Protein AF-A0A1H0CRS3-F1 (afdb_monomer)

Foldseek 3Di:
DCLCVDCPVVNVAALFRPDDPVVSVVRSVVVVVVVVVVVVVVVVVLVVVDDPVDPVLSVLLVQLVVLLVQLVCQQVCLCVCCPPVVRDFPCPPDPCRVVRSVVSNVSSVVSNVVSVVSVVVSD

Organism: NCBI:txid745820

Mean predicted aligned error: 4.54 Å

pLDDT: mean 92.57, std 5.33, range [58.81, 98.44]

Secondary structure (DSSP, 8-state):
-HIIIIIIIS-S--SS-SS-HHHHHHHHHHHHHHHHHHHHHHHHHHHHT---SSHHHHHHHHHHHHHHHHHHHHHHHIIIIIIIS----SSTTSS-HHHHHHHHHHHHHHHHHHHHHHHHTT-

Solvent-accessible surface area (backbone atoms only — not comparable to full-atom values): 6545 Å² total; per-residue (Å²): 106,62,68,52,51,38,36,64,74,65,53,78,51,43,69,45,62,97,58,54,74,69,53,18,53,51,42,40,50,53,52,50,49,55,51,49,53,50,51,52,51,52,50,50,53,54,62,74,64,55,80,68,90,37,70,70,56,40,53,46,49,53,50,13,51,51,28,30,50,51,7,52,47,38,32,52,48,36,49,45,33,44,65,70,66,55,62,43,66,81,40,72,88,47,98,58,34,64,59,46,40,52,51,43,31,50,47,8,54,50,32,25,50,52,10,50,52,51,48,61,68,71,111

Structure (mmCIF, N/CA/C/O backbone):
data_AF-A0A1H0CRS3-F1
#
_entry.id   AF-A0A1H0CRS3-F1
#
loop_
_atom_site.group_PDB
_atom_site.id
_atom_site.type_symbol
_atom_site.label_atom_id
_atom_site.label_alt_id
_atom_site.label_comp_id
_atom_site.label_asym_id
_atom_site.label_entity_id
_atom_site.label_seq_id
_atom_site.pdbx_PDB_ins_code
_atom_site.Cartn_x
_atom_site.Cartn_y
_atom_site.Cartn_z
_atom_site.occupancy
_atom_site.B_iso_or_equiv
_atom_site.auth_seq_id
_atom_site.auth_comp_id
_atom_site.auth_asym_id
_atom_site.auth_atom_id
_atom_site.pdbx_PDB_model_num
ATOM 1 N N . MET A 1 1 ? 3.178 -7.935 1.195 1.00 78.00 1 MET A N 1
ATOM 2 C CA . MET A 1 1 ? 3.104 -9.402 1.019 1.00 78.00 1 MET A CA 1
ATOM 3 C C . MET A 1 1 ? 3.647 -9.785 -0.337 1.00 78.00 1 MET A C 1
ATOM 5 O O . MET A 1 1 ? 4.553 -10.598 -0.371 1.00 78.00 1 MET A O 1
ATOM 9 N N . ASP A 1 2 ? 3.177 -9.134 -1.398 1.00 82.25 2 ASP A N 1
ATOM 10 C CA . ASP A 1 2 ? 3.712 -9.255 -2.756 1.00 82.25 2 ASP A CA 1
ATOM 11 C C . ASP A 1 2 ? 5.254 -9.188 -2.836 1.00 82.25 2 ASP A C 1
ATOM 13 O O . ASP A 1 2 ? 5.893 -10.206 -3.088 1.00 82.25 2 ASP A O 1
ATOM 17 N N . GLY A 1 3 ? 5.858 -8.068 -2.424 1.00 86.12 3 GLY A N 1
ATOM 18 C CA . GLY A 1 3 ? 7.322 -7.930 -2.398 1.00 86.12 3 GLY A CA 1
ATOM 19 C C . GLY A 1 3 ? 8.093 -8.999 -1.598 1.00 86.12 3 GLY A C 1
ATOM 20 O O . GLY A 1 3 ? 9.220 -9.330 -1.944 1.00 86.12 3 GLY A O 1
ATOM 21 N N . ILE A 1 4 ? 7.500 -9.605 -0.564 1.00 89.06 4 ILE A N 1
ATOM 22 C CA . ILE A 1 4 ? 8.172 -10.676 0.196 1.00 89.06 4 ILE A CA 1
ATOM 23 C C . ILE A 1 4 ? 8.016 -12.010 -0.537 1.00 89.06 4 ILE A C 1
ATOM 25 O O . ILE A 1 4 ? 8.990 -12.710 -0.800 1.00 89.06 4 ILE A O 1
ATOM 29 N N . VAL A 1 5 ? 6.781 -12.381 -0.870 1.00 88.38 5 VAL A N 1
ATOM 30 C CA . VAL A 1 5 ? 6.475 -13.698 -1.433 1.00 88.38 5 VAL A CA 1
ATOM 31 C C . VAL A 1 5 ? 6.972 -13.798 -2.870 1.00 88.38 5 VAL A C 1
ATOM 33 O O . VAL A 1 5 ? 7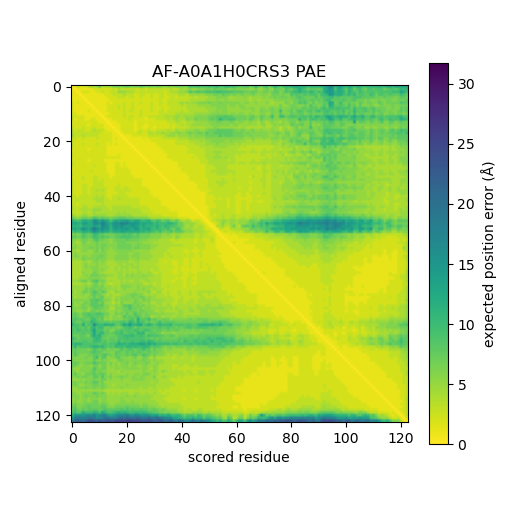.705 -14.728 -3.193 1.00 88.38 5 VAL A O 1
ATOM 36 N N . PHE A 1 6 ? 6.617 -12.844 -3.725 1.00 84.69 6 PHE A N 1
ATOM 37 C CA . PHE A 1 6 ? 6.891 -12.932 -5.153 1.00 84.69 6 PHE A CA 1
ATOM 38 C C . PHE A 1 6 ? 8.250 -12.355 -5.539 1.00 84.69 6 PHE A C 1
ATOM 40 O O . PHE A 1 6 ? 8.901 -12.958 -6.387 1.00 84.69 6 PHE A O 1
ATOM 47 N N . HIS A 1 7 ? 8.738 -11.285 -4.893 1.00 92.19 7 HIS A N 1
ATOM 48 C CA . HIS A 1 7 ? 10.050 -10.728 -5.260 1.00 92.19 7 HIS A CA 1
ATOM 49 C C . HIS A 1 7 ? 11.219 -11.420 -4.548 1.00 92.19 7 HIS A C 1
ATOM 51 O O . HIS A 1 7 ? 12.257 -11.665 -5.160 1.00 92.19 7 HIS A O 1
ATOM 57 N N . GLN A 1 8 ? 11.077 -11.758 -3.260 1.00 92.38 8 GLN A N 1
ATOM 58 C CA . GLN A 1 8 ? 12.202 -12.262 -2.457 1.00 92.38 8 GLN A CA 1
ATOM 59 C C . GLN A 1 8 ? 12.231 -13.788 -2.350 1.00 92.38 8 GLN A C 1
ATOM 61 O O . GLN A 1 8 ? 13.275 -14.389 -2.610 1.00 92.38 8 GLN A O 1
ATOM 66 N N . LEU A 1 9 ? 11.110 -14.414 -1.969 1.00 92.75 9 LEU A N 1
ATOM 67 C CA . LEU A 1 9 ? 11.047 -15.867 -1.776 1.00 92.75 9 LEU A CA 1
ATOM 68 C C . LEU A 1 9 ? 10.992 -16.614 -3.110 1.00 92.75 9 LEU A C 1
ATOM 70 O O . LEU A 1 9 ? 11.793 -17.515 -3.341 1.00 92.75 9 LEU A O 1
ATOM 74 N N . LEU A 1 10 ? 10.052 -16.244 -3.981 1.00 90.75 10 LEU A N 1
ATOM 75 C CA . LEU A 1 10 ? 9.833 -16.916 -5.264 1.00 90.75 10 LEU A CA 1
ATOM 76 C C . LEU A 1 10 ? 10.616 -16.286 -6.420 1.00 90.75 10 LEU A C 1
ATOM 78 O O . LEU A 1 10 ? 10.892 -16.968 -7.403 1.00 90.75 10 LEU A O 1
ATOM 82 N N . GLN A 1 11 ? 10.984 -15.009 -6.293 1.00 90.69 11 GLN A N 1
ATOM 83 C CA . GLN A 1 11 ? 11.741 -14.245 -7.293 1.00 90.69 11 GLN A CA 1
ATOM 84 C C . GLN A 1 11 ? 11.097 -14.235 -8.689 1.00 90.69 11 GLN A C 1
ATOM 86 O O . GLN A 1 11 ? 11.793 -14.226 -9.701 1.00 90.69 11 GLN A O 1
ATOM 91 N N . TRP A 1 12 ? 9.765 -14.253 -8.751 1.00 89.50 12 TRP A N 1
ATOM 92 C CA . TRP A 1 12 ? 9.006 -14.277 -10.003 1.00 89.50 12 TRP A CA 1
ATOM 93 C C . TRP A 1 12 ? 9.086 -12.957 -10.764 1.00 89.50 12 TRP A C 1
ATOM 95 O O . TRP A 1 12 ? 9.075 -12.957 -11.991 1.00 89.50 12 TRP A O 1
ATOM 105 N N . HIS A 1 13 ? 9.163 -11.843 -10.042 1.00 85.69 13 HIS A N 1
ATOM 106 C CA . HIS A 1 13 ? 9.355 -10.515 -10.608 1.00 85.69 13 HIS A CA 1
ATOM 107 C C . HIS A 1 13 ? 9.981 -9.577 -9.571 1.00 85.69 13 HIS A C 1
ATOM 109 O O . HIS A 1 13 ? 10.051 -9.903 -8.389 1.00 85.69 13 HIS A O 1
ATOM 115 N N . SER A 1 14 ? 10.441 -8.421 -10.035 1.00 90.56 14 SER A N 1
ATOM 116 C CA . SER A 1 14 ? 10.912 -7.297 -9.226 1.00 90.56 14 SER A CA 1
ATOM 117 C C . SER A 1 14 ? 10.180 -6.033 -9.668 1.00 90.56 14 SER A C 1
ATOM 119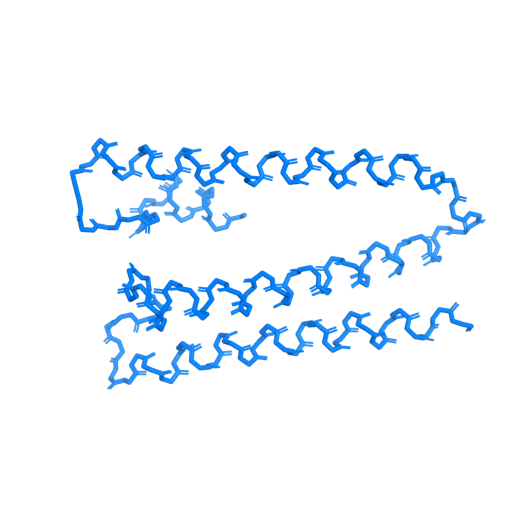 O O . SER A 1 14 ? 9.588 -6.007 -10.748 1.00 90.56 14 SER A O 1
ATOM 121 N N . VAL A 1 15 ? 10.256 -4.967 -8.869 1.00 88.75 15 VAL A N 1
ATOM 122 C CA . VAL A 1 15 ? 9.588 -3.684 -9.171 1.00 88.75 15 VAL A CA 1
ATOM 123 C C . VAL A 1 15 ? 9.962 -3.156 -10.558 1.00 88.75 15 VAL A C 1
ATOM 125 O O . VAL A 1 15 ? 9.107 -2.659 -11.284 1.00 88.75 15 VAL A O 1
ATOM 128 N N . VAL A 1 16 ? 11.239 -3.266 -10.934 1.00 89.94 16 VAL A N 1
ATOM 129 C CA . VAL A 1 16 ? 11.718 -2.936 -12.280 1.00 89.94 16 VAL A CA 1
ATOM 130 C C . VAL A 1 16 ? 12.357 -4.177 -12.880 1.00 89.94 16 VAL A C 1
ATOM 132 O O . VAL A 1 16 ? 13.453 -4.558 -12.481 1.00 89.94 16 VAL A O 1
ATOM 135 N N . MET A 1 17 ? 11.677 -4.811 -13.834 1.00 86.62 17 MET A N 1
ATOM 136 C CA . MET A 1 17 ? 12.147 -6.058 -14.449 1.00 86.62 17 MET A CA 1
ATOM 137 C C . MET A 1 17 ? 13.223 -5.846 -15.517 1.00 86.62 17 MET A C 1
ATOM 139 O O . MET A 1 17 ? 14.188 -6.610 -15.563 1.00 86.62 17 MET A O 1
ATOM 143 N N . ASP A 1 18 ? 13.088 -4.803 -16.339 1.00 90.19 18 ASP A N 1
ATOM 144 C CA . ASP A 1 18 ? 13.979 -4.518 -17.473 1.00 90.19 18 ASP A CA 1
ATOM 145 C C . ASP A 1 18 ? 15.273 -3.810 -17.031 1.00 90.19 18 ASP A C 1
ATOM 147 O O . ASP A 1 18 ? 15.543 -2.648 -17.334 1.00 90.19 18 ASP A O 1
ATOM 151 N N . THR A 1 19 ? 16.052 -4.484 -16.186 1.00 92.12 19 THR A N 1
ATOM 152 C CA . THR A 1 19 ? 17.326 -3.983 -15.665 1.00 92.12 19 THR A CA 1
ATOM 153 C C . THR A 1 19 ? 18.218 -5.130 -15.181 1.00 92.12 19 THR A C 1
ATOM 155 O O . THR A 1 19 ? 17.831 -6.299 -15.201 1.00 92.12 19 THR A O 1
ATOM 158 N N . SER A 1 20 ? 19.445 -4.823 -14.748 1.00 96.88 20 SER A N 1
ATOM 159 C CA . SER A 1 20 ? 20.368 -5.838 -14.227 1.00 96.88 20 SER A CA 1
ATOM 160 C C . SER A 1 20 ? 19.851 -6.459 -12.925 1.00 96.88 20 SER A C 1
ATOM 162 O O . SER A 1 20 ? 19.133 -5.817 -12.158 1.00 96.88 20 SER A O 1
ATOM 164 N N . ARG A 1 21 ? 20.279 -7.689 -12.605 1.00 94.44 21 ARG A N 1
ATOM 165 C CA . ARG A 1 21 ? 19.865 -8.362 -11.360 1.00 94.44 21 ARG A CA 1
ATOM 166 C C . ARG A 1 21 ? 20.178 -7.536 -10.108 1.00 94.44 21 ARG A C 1
ATOM 168 O O . ARG A 1 21 ? 19.378 -7.496 -9.181 1.00 94.44 21 ARG A O 1
ATOM 175 N N . THR A 1 22 ? 21.311 -6.836 -10.096 1.00 97.50 22 THR A N 1
ATOM 176 C CA . THR A 1 22 ? 21.667 -5.917 -9.008 1.00 97.50 22 THR A CA 1
ATOM 177 C C . THR A 1 22 ? 20.643 -4.792 -8.873 1.00 97.50 22 THR A C 1
ATOM 179 O O . THR A 1 22 ? 20.204 -4.491 -7.766 1.00 97.50 22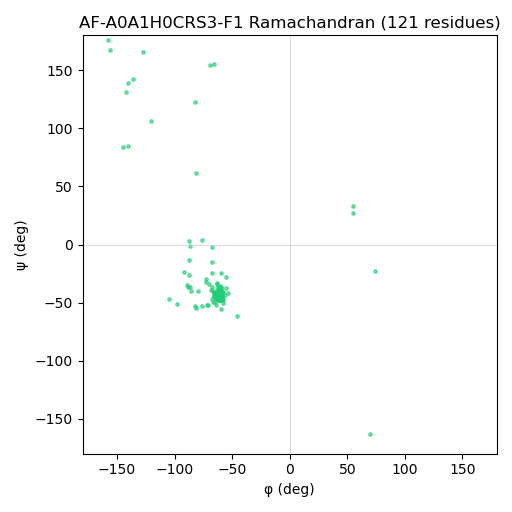 THR A O 1
ATOM 182 N N . MET A 1 23 ? 20.221 -4.194 -9.989 1.00 97.19 23 MET A N 1
ATOM 183 C CA . MET A 1 23 ? 19.252 -3.097 -9.979 1.00 97.19 23 MET A CA 1
ATOM 184 C C . MET A 1 23 ? 17.827 -3.558 -9.660 1.00 97.19 23 MET A C 1
ATOM 186 O O . MET A 1 23 ? 17.100 -2.816 -9.004 1.00 97.19 23 MET A O 1
ATOM 190 N N . GLN A 1 24 ? 17.454 -4.790 -10.014 1.00 94.50 24 GLN A N 1
ATOM 191 C CA . GLN A 1 24 ? 16.213 -5.421 -9.555 1.00 94.50 24 GLN A CA 1
ATOM 192 C C . GLN A 1 24 ? 16.169 -5.485 -8.020 1.00 94.50 24 GLN A C 1
ATOM 194 O O . GLN A 1 24 ? 15.236 -4.966 -7.409 1.00 94.50 24 GLN A O 1
ATOM 199 N N . ILE A 1 25 ? 17.234 -5.999 -7.390 1.00 96.00 25 ILE A N 1
ATOM 200 C CA . ILE A 1 25 ? 17.355 -6.074 -5.922 1.00 96.00 25 ILE A CA 1
ATOM 201 C C . ILE A 1 25 ? 17.290 -4.679 -5.287 1.00 96.00 25 ILE A C 1
ATOM 203 O O . ILE A 1 25 ? 16.615 -4.494 -4.274 1.00 96.00 25 ILE A O 1
ATOM 207 N N . VAL A 1 26 ? 17.966 -3.685 -5.876 1.00 96.94 26 VAL A N 1
ATOM 208 C CA . VAL A 1 26 ? 17.909 -2.293 -5.397 1.00 96.94 26 VAL A CA 1
ATOM 209 C C . VAL A 1 26 ? 16.485 -1.744 -5.485 1.00 96.94 26 VAL A C 1
ATOM 211 O O . VAL A 1 26 ? 16.006 -1.156 -4.516 1.00 96.94 26 VAL A O 1
ATOM 214 N N . SER A 1 27 ? 15.792 -1.959 -6.607 1.00 93.88 27 SER A N 1
ATOM 215 C CA . SER A 1 27 ? 14.415 -1.489 -6.798 1.00 93.88 27 SER A CA 1
ATOM 216 C C . SER A 1 27 ? 13.449 -2.114 -5.785 1.00 93.88 27 SER A C 1
ATOM 218 O O . SER A 1 27 ? 12.674 -1.396 -5.148 1.00 93.88 27 SER A O 1
ATOM 220 N N . ASP A 1 28 ? 13.582 -3.418 -5.530 1.00 94.44 28 ASP A N 1
ATOM 221 C CA . ASP A 1 28 ? 12.808 -4.123 -4.511 1.00 94.44 28 ASP A CA 1
ATOM 222 C C . ASP A 1 28 ? 13.134 -3.600 -3.111 1.00 94.44 28 ASP A C 1
ATOM 224 O O . ASP A 1 28 ? 12.229 -3.397 -2.303 1.00 94.44 28 ASP A O 1
ATOM 228 N N . GLY A 1 29 ? 14.409 -3.343 -2.816 1.00 95.56 29 GLY A N 1
ATOM 229 C CA . GLY A 1 29 ? 14.853 -2.791 -1.537 1.00 95.56 29 GLY A CA 1
ATOM 230 C C . GLY A 1 29 ? 14.273 -1.405 -1.256 1.00 95.56 29 GLY A C 1
ATOM 231 O O . GLY A 1 29 ? 13.766 -1.164 -0.160 1.00 95.56 29 GLY A O 1
ATOM 232 N N . ILE A 1 30 ? 14.277 -0.512 -2.249 1.00 95.62 30 ILE A N 1
ATOM 233 C CA . ILE A 1 30 ? 13.676 0.827 -2.139 1.00 95.62 30 ILE A CA 1
ATOM 234 C C . ILE A 1 30 ? 12.171 0.715 -1.879 1.00 95.62 30 ILE A C 1
ATOM 236 O O . ILE A 1 30 ? 11.648 1.382 -0.982 1.00 95.62 30 ILE A O 1
ATOM 240 N N . PHE A 1 31 ? 11.479 -0.159 -2.611 1.00 90.56 31 PHE A N 1
ATOM 241 C CA . PHE A 1 31 ? 10.054 -0.400 -2.402 1.00 90.56 31 PHE A CA 1
ATOM 242 C C . PHE A 1 31 ? 9.763 -0.931 -0.993 1.00 90.56 31 PHE A C 1
ATOM 244 O O . PHE A 1 31 ? 8.904 -0.393 -0.294 1.00 90.56 31 PHE A O 1
ATOM 251 N N . HIS A 1 32 ? 10.531 -1.913 -0.515 1.00 93.19 32 HIS A N 1
ATOM 252 C CA . HIS A 1 32 ? 10.389 -2.438 0.846 1.00 93.19 32 HIS A CA 1
ATOM 253 C C . HIS A 1 32 ? 10.668 -1.383 1.913 1.00 93.19 32 HIS A C 1
ATOM 255 O O . HIS A 1 32 ? 9.975 -1.342 2.933 1.00 93.19 32 HIS A O 1
ATOM 261 N N . PHE A 1 33 ? 11.652 -0.515 1.689 1.00 95.62 33 PHE A N 1
ATOM 262 C CA . PHE A 1 33 ? 11.954 0.578 2.600 1.00 95.62 33 PHE A CA 1
ATOM 263 C C . PHE A 1 33 ? 10.781 1.562 2.692 1.00 95.62 33 PHE A C 1
ATOM 265 O O . PHE A 1 33 ? 10.328 1.871 3.795 1.00 95.62 33 PHE A O 1
ATOM 272 N N . ALA A 1 34 ? 10.210 1.972 1.556 1.00 93.19 34 ALA A N 1
ATOM 273 C CA . ALA A 1 34 ? 9.031 2.838 1.519 1.00 93.19 34 ALA A CA 1
ATOM 274 C C . ALA A 1 34 ? 7.806 2.194 2.199 1.00 93.19 34 ALA A C 1
ATOM 276 O O . ALA A 1 34 ? 7.114 2.843 2.992 1.00 93.19 34 ALA A O 1
ATOM 277 N N . VAL A 1 35 ? 7.566 0.899 1.963 1.00 91.50 35 VAL A N 1
ATOM 278 C CA . VAL A 1 35 ? 6.500 0.140 2.639 1.00 91.50 35 VAL A CA 1
ATOM 279 C C . VAL A 1 35 ? 6.743 0.089 4.150 1.00 91.50 35 VAL A C 1
ATOM 281 O O . VAL A 1 35 ? 5.816 0.308 4.928 1.00 91.50 35 VAL A O 1
ATOM 284 N N . THR A 1 36 ? 7.983 -0.135 4.585 1.00 94.38 36 THR A N 1
ATOM 285 C CA . THR A 1 36 ? 8.347 -0.185 6.010 1.00 94.38 36 THR A CA 1
ATOM 286 C C . THR A 1 36 ? 8.117 1.158 6.697 1.00 94.38 36 THR A C 1
ATOM 288 O O . THR A 1 36 ? 7.502 1.197 7.763 1.00 94.38 36 THR A O 1
ATOM 291 N N . LEU A 1 37 ? 8.532 2.269 6.079 1.00 96.62 37 LEU A N 1
ATOM 292 C CA . LEU A 1 37 ? 8.249 3.612 6.598 1.00 96.62 37 LEU A CA 1
ATOM 293 C C . LEU A 1 37 ? 6.742 3.864 6.715 1.00 96.62 37 LEU A C 1
ATOM 295 O O . LEU A 1 37 ? 6.281 4.395 7.725 1.00 96.62 37 LEU A O 1
ATOM 299 N N . THR A 1 38 ? 5.969 3.425 5.720 1.00 91.81 38 THR A N 1
ATOM 300 C CA . THR A 1 38 ? 4.503 3.533 5.733 1.00 91.81 38 THR A CA 1
ATOM 301 C C . THR A 1 38 ? 3.888 2.733 6.886 1.00 91.81 38 THR A C 1
ATOM 303 O O . THR A 1 38 ? 3.001 3.235 7.577 1.00 91.81 38 THR A O 1
ATOM 306 N N . LEU A 1 39 ? 4.379 1.517 7.149 1.00 93.12 39 LEU A N 1
ATOM 307 C CA . LEU A 1 39 ? 3.931 0.695 8.279 1.00 93.12 39 LEU A CA 1
ATOM 308 C C . LEU A 1 39 ? 4.264 1.340 9.628 1.00 93.12 39 LEU A C 1
ATOM 310 O O . LEU A 1 39 ? 3.405 1.371 10.507 1.00 93.12 39 LEU A O 1
ATOM 314 N N . ILE A 1 40 ? 5.472 1.889 9.785 1.00 97.06 40 ILE A N 1
ATOM 315 C CA . ILE A 1 40 ? 5.877 2.605 11.003 1.00 97.06 40 ILE A CA 1
ATOM 316 C C . ILE A 1 40 ? 4.978 3.825 11.221 1.00 97.06 40 ILE A C 1
ATOM 318 O O . ILE A 1 40 ? 4.448 4.002 12.316 1.00 97.06 40 ILE A O 1
ATOM 322 N N . ALA A 1 41 ? 4.749 4.635 10.185 1.00 95.62 41 ALA A N 1
ATOM 323 C CA . ALA A 1 41 ? 3.861 5.792 10.269 1.00 95.62 41 ALA A CA 1
ATOM 324 C C . ALA A 1 41 ? 2.432 5.379 10.656 1.00 95.62 41 ALA A C 1
ATOM 326 O O . ALA A 1 41 ? 1.848 5.963 11.568 1.00 95.62 41 ALA A O 1
ATOM 327 N N . GLY A 1 42 ? 1.887 4.331 10.031 1.00 92.69 42 GLY A N 1
ATOM 328 C CA . GLY A 1 42 ? 0.579 3.779 10.383 1.00 92.69 42 GLY A CA 1
ATOM 329 C C . GLY A 1 42 ? 0.509 3.286 11.831 1.00 92.69 42 GLY A C 1
ATOM 330 O O . GLY A 1 42 ? -0.460 3.579 12.530 1.00 92.69 42 GLY A O 1
ATOM 331 N N . ALA A 1 43 ? 1.550 2.602 12.313 1.00 94.31 43 ALA A N 1
ATOM 332 C CA . ALA A 1 43 ? 1.639 2.142 13.697 1.00 94.31 43 ALA A CA 1
ATOM 333 C C . ALA A 1 43 ? 1.689 3.313 14.691 1.00 94.31 43 ALA A C 1
ATOM 335 O O . ALA A 1 43 ? 0.979 3.284 15.696 1.00 94.31 43 ALA A O 1
ATOM 336 N N . ILE A 1 44 ? 2.457 4.366 14.391 1.00 96.44 44 ILE A N 1
ATOM 337 C CA . ILE A 1 44 ? 2.497 5.597 15.195 1.00 96.44 44 ILE A CA 1
ATOM 338 C C . ILE A 1 44 ? 1.115 6.259 15.223 1.00 96.44 44 ILE A C 1
ATOM 340 O O . ILE A 1 44 ? 0.642 6.627 16.294 1.00 96.44 44 ILE A O 1
ATOM 344 N N . LEU A 1 45 ? 0.436 6.381 14.079 1.00 93.56 45 LEU A N 1
ATOM 345 C CA . LEU A 1 45 ? -0.906 6.971 14.013 1.00 93.56 45 LEU A CA 1
ATOM 346 C C . LEU A 1 45 ? -1.931 6.167 14.821 1.00 93.56 45 LEU A C 1
ATOM 348 O O . LEU A 1 45 ? -2.751 6.758 15.521 1.00 93.56 45 LEU A O 1
ATOM 352 N N . ILE A 1 46 ? -1.871 4.833 14.767 1.00 92.50 46 ILE A N 1
ATOM 353 C CA . ILE A 1 46 ? -2.725 3.964 15.588 1.00 92.50 46 ILE A CA 1
ATOM 354 C C . ILE A 1 46 ? -2.406 4.153 17.076 1.00 92.50 46 ILE A C 1
ATOM 356 O O . ILE A 1 46 ? -3.329 4.295 17.876 1.00 92.50 46 ILE A O 1
ATOM 360 N N . TRP A 1 47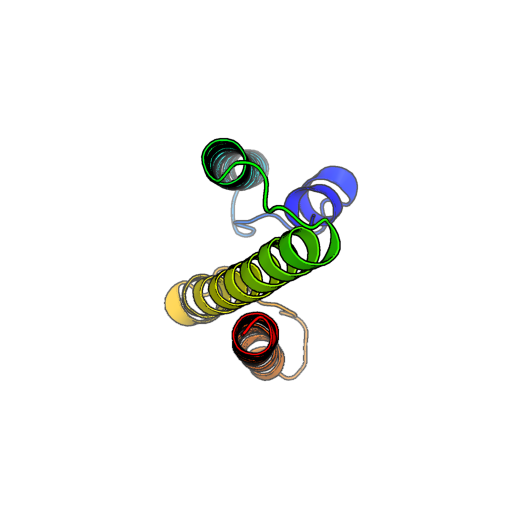 ? -1.123 4.202 17.446 1.00 92.88 47 TRP A N 1
ATOM 361 C CA . TRP A 1 47 ? -0.685 4.417 18.827 1.00 92.88 47 TRP A CA 1
ATOM 362 C C . TRP A 1 47 ? -1.182 5.755 19.388 1.00 92.88 47 TRP A C 1
ATOM 364 O O . TRP A 1 47 ? -1.761 5.802 20.473 1.00 92.88 47 TRP A O 1
ATOM 374 N N . LEU A 1 48 ? -1.016 6.837 18.624 1.00 94.38 48 LEU A N 1
ATOM 375 C CA . LEU A 1 48 ? -1.487 8.174 18.993 1.00 94.38 48 LEU A CA 1
ATOM 376 C C . LEU A 1 48 ? -3.020 8.280 19.012 1.00 94.38 48 LEU A C 1
ATOM 378 O O . LEU A 1 48 ? -3.562 9.123 19.723 1.00 94.38 48 LEU A O 1
ATOM 382 N N . GLY A 1 49 ? -3.721 7.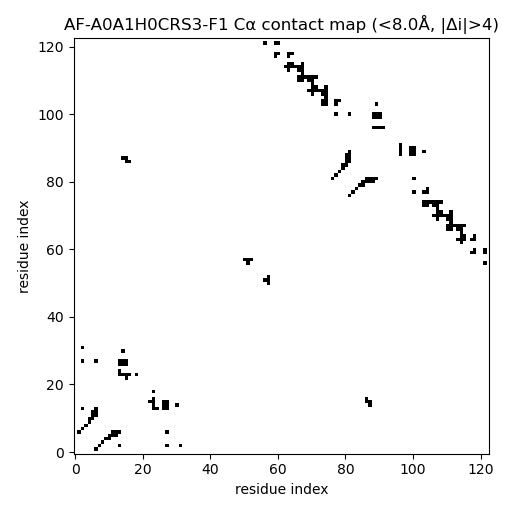420 18.267 1.00 89.19 49 GLY A N 1
ATOM 383 C CA . GLY A 1 49 ? -5.183 7.344 18.248 1.00 89.19 49 GLY A CA 1
ATOM 384 C C . GLY A 1 49 ? -5.814 6.855 19.559 1.00 89.19 49 GLY A C 1
ATOM 385 O O . GLY A 1 49 ? -7.012 7.051 19.761 1.00 89.19 49 GLY A O 1
ATOM 386 N N . GLY A 1 50 ? -5.027 6.264 20.465 1.00 89.25 50 GLY A N 1
ATOM 387 C CA . GLY A 1 50 ? -5.473 5.879 21.804 1.00 89.25 50 GLY A CA 1
ATOM 388 C C . GLY A 1 50 ? -6.469 4.712 21.836 1.00 89.25 50 GLY A C 1
ATOM 389 O O . GLY A 1 50 ? -6.592 3.926 20.896 1.00 89.25 50 GLY A O 1
ATOM 390 N N . ASN A 1 51 ? -7.169 4.557 22.966 1.00 88.44 51 ASN A N 1
ATOM 391 C CA . ASN A 1 51 ? -8.101 3.449 23.170 1.00 88.44 51 ASN A CA 1
ATOM 392 C C . ASN A 1 51 ? -9.473 3.756 22.531 1.00 88.44 51 ASN A C 1
ATOM 394 O O . ASN A 1 51 ? -10.125 4.717 22.943 1.00 88.44 51 ASN A O 1
ATOM 398 N N 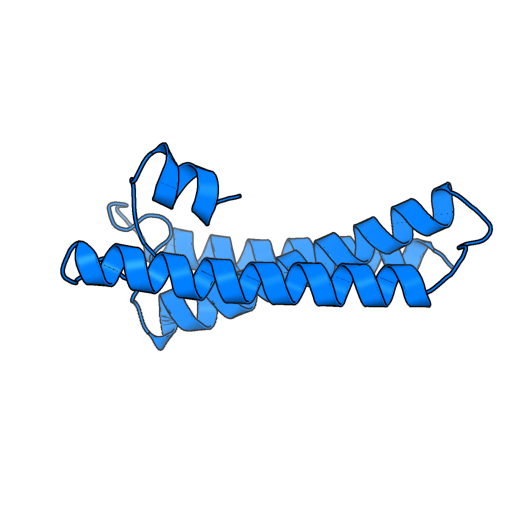. PRO A 1 52 ? -9.971 2.916 21.603 1.00 85.56 52 PRO A N 1
ATOM 399 C CA . PRO A 1 52 ? -11.271 3.101 20.956 1.00 85.56 52 PRO A CA 1
ATOM 400 C C . PRO A 1 52 ? -12.489 2.930 21.885 1.00 85.56 52 PRO A C 1
ATOM 402 O O . PRO A 1 52 ? -13.621 3.024 21.416 1.00 85.56 52 PRO A O 1
ATOM 405 N N . GLY A 1 53 ? -12.302 2.588 23.165 1.00 88.94 53 GLY A N 1
ATOM 406 C CA . GLY A 1 53 ? -13.372 2.346 24.146 1.00 88.94 53 GLY A CA 1
ATOM 407 C C . GLY A 1 53 ? -14.121 1.022 23.945 1.00 88.94 53 GLY A C 1
ATOM 408 O O . GLY A 1 53 ? -14.668 0.463 24.890 1.00 88.94 53 GLY A O 1
ATOM 409 N N . SER A 1 54 ? -14.101 0.472 22.729 1.00 92.88 54 SER A N 1
ATOM 410 C CA . SER A 1 54 ? -14.638 -0.842 22.383 1.00 92.88 54 SER A CA 1
ATOM 411 C C . SER A 1 54 ? -13.749 -1.533 21.356 1.00 92.88 54 SER A C 1
ATOM 413 O O . SER A 1 54 ? -13.441 -0.969 20.303 1.00 92.88 54 SER A O 1
ATOM 415 N N . PHE A 1 55 ? -13.406 -2.797 21.619 1.00 90.69 55 PHE A N 1
ATOM 416 C CA . PHE A 1 55 ? -12.655 -3.628 20.676 1.00 90.69 55 PHE A CA 1
ATOM 417 C C . PHE A 1 55 ? -13.355 -3.719 19.314 1.00 90.69 55 PHE A C 1
ATOM 419 O O . PHE A 1 55 ? -12.714 -3.570 18.278 1.00 90.69 55 PHE A O 1
ATOM 426 N N . ARG A 1 56 ? -14.685 -3.902 19.299 1.00 92.44 56 ARG A N 1
ATOM 427 C CA . ARG A 1 56 ? -15.460 -4.013 18.050 1.00 92.44 56 ARG A CA 1
ATOM 428 C C . ARG A 1 56 ? -15.391 -2.733 17.221 1.00 92.44 56 ARG A C 1
ATOM 430 O O . ARG A 1 56 ? -15.285 -2.813 16.000 1.00 92.44 56 ARG A O 1
ATOM 437 N N . TYR A 1 57 ? -15.448 -1.574 17.875 1.00 93.00 57 TYR A N 1
ATOM 438 C CA . TYR A 1 57 ? -15.323 -0.282 17.203 1.00 93.00 57 TYR A CA 1
ATOM 439 C C . TYR A 1 57 ? -13.911 -0.102 16.635 1.00 93.00 57 TYR A C 1
ATOM 441 O O . TYR A 1 57 ? -13.763 0.153 15.442 1.00 93.00 57 TYR A O 1
ATOM 449 N N . GLY A 1 58 ? -12.878 -0.344 17.451 1.00 93.25 58 GLY A N 1
ATOM 450 C CA . GLY A 1 58 ? -11.478 -0.263 17.028 1.00 93.25 58 GLY A CA 1
ATOM 451 C C . GLY A 1 58 ? -11.144 -1.183 15.854 1.00 93.25 58 GLY A C 1
ATOM 452 O O . GLY A 1 58 ? -10.584 -0.733 14.858 1.00 93.25 58 GLY A O 1
ATOM 453 N N . ALA A 1 59 ? -11.553 -2.452 15.926 1.00 92.69 59 ALA A N 1
ATOM 454 C CA . ALA A 1 59 ? -11.320 -3.432 14.867 1.00 92.69 59 ALA A CA 1
ATOM 455 C C . ALA A 1 59 ? -11.992 -3.028 13.546 1.00 92.69 59 ALA A C 1
ATOM 457 O O . ALA A 1 59 ? -11.374 -3.107 12.485 1.00 92.69 59 ALA A O 1
ATOM 458 N N . ARG A 1 60 ? -13.240 -2.542 13.596 1.00 93.75 60 ARG A N 1
ATOM 459 C CA . ARG A 1 60 ? -13.941 -2.045 12.400 1.00 93.75 60 ARG A CA 1
ATOM 460 C C . ARG A 1 60 ? -13.309 -0.766 11.856 1.00 93.75 60 ARG A C 1
ATOM 462 O O . ARG A 1 60 ? -13.236 -0.617 10.640 1.00 93.75 60 ARG A O 1
ATOM 469 N N . LEU A 1 61 ? -12.828 0.129 12.720 1.00 93.56 61 LEU A N 1
ATOM 470 C CA . LEU A 1 61 ? -12.145 1.353 12.306 1.00 93.56 61 LEU A CA 1
ATOM 471 C C . LEU A 1 61 ? -10.830 1.033 11.583 1.00 93.56 61 LEU A C 1
ATOM 473 O O . LEU A 1 61 ? -10.631 1.495 10.460 1.00 93.56 61 LEU A O 1
ATOM 477 N N . ILE A 1 62 ? -9.986 0.179 12.168 1.00 93.81 62 ILE A N 1
ATOM 478 C CA . ILE A 1 62 ? -8.743 -0.292 11.538 1.00 93.81 62 ILE A CA 1
ATOM 479 C C . ILE A 1 62 ? -9.055 -1.004 10.219 1.00 93.81 62 ILE A C 1
ATOM 481 O O . ILE A 1 62 ? -8.468 -0.664 9.196 1.00 93.81 62 ILE A O 1
ATOM 485 N N . GLY A 1 63 ? -10.023 -1.926 10.211 1.00 95.25 63 GLY A N 1
ATOM 486 C CA . GLY A 1 63 ? -10.439 -2.628 8.996 1.00 95.25 63 GLY A CA 1
ATOM 487 C C . GLY A 1 63 ? -10.925 -1.679 7.897 1.00 95.25 63 GLY A C 1
ATOM 488 O O . GLY A 1 63 ? -10.575 -1.854 6.732 1.00 95.25 63 GLY A O 1
ATOM 489 N N . SER A 1 64 ? -11.671 -0.631 8.256 1.00 96.44 64 SER A N 1
ATOM 490 C CA . SER A 1 64 ? -12.155 0.362 7.293 1.00 96.44 64 SER A CA 1
ATOM 491 C C . SER A 1 64 ? -11.015 1.140 6.633 1.00 96.44 64 SER A C 1
ATOM 493 O O . SER A 1 64 ? -10.983 1.249 5.408 1.00 96.44 64 SER A O 1
ATOM 495 N N . TYR A 1 65 ? -10.039 1.608 7.417 1.00 95.25 65 TYR A N 1
ATOM 496 C CA . TYR A 1 65 ? -8.881 2.331 6.892 1.00 95.25 65 TYR A CA 1
ATOM 497 C C . TYR A 1 65 ? -7.907 1.421 6.152 1.00 95.25 65 TYR A C 1
ATOM 499 O O . TYR A 1 65 ? -7.316 1.859 5.171 1.00 95.25 65 TYR A O 1
ATOM 507 N N . PHE A 1 66 ? -7.777 0.160 6.563 1.00 95.12 66 PHE A N 1
ATOM 508 C CA . PHE A 1 66 ? -6.997 -0.835 5.833 1.00 95.12 66 PHE A CA 1
ATOM 509 C C . PHE A 1 66 ? -7.556 -1.050 4.420 1.00 95.12 66 PHE A C 1
ATOM 511 O O . PHE A 1 66 ? -6.810 -0.971 3.448 1.00 95.12 66 PHE A O 1
ATOM 518 N N . LEU A 1 67 ? -8.875 -1.237 4.290 1.00 97.69 67 LEU A N 1
ATOM 519 C CA . LEU A 1 67 ? -9.540 -1.383 2.990 1.00 97.69 67 LEU A CA 1
ATOM 520 C C . LEU A 1 67 ? -9.448 -0.108 2.144 1.00 97.69 67 LEU A C 1
ATOM 522 O O . LEU A 1 67 ? -9.125 -0.178 0.961 1.00 97.69 67 LEU A O 1
ATOM 526 N N . MET A 1 68 ? -9.678 1.063 2.749 1.00 97.69 68 MET A N 1
ATOM 527 C CA . MET A 1 68 ? -9.535 2.345 2.051 1.00 97.69 68 MET A CA 1
ATOM 528 C C . MET A 1 68 ? -8.101 2.575 1.566 1.00 97.69 68 MET A C 1
ATOM 530 O O . MET A 1 68 ? -7.906 2.949 0.413 1.00 97.69 68 MET A O 1
ATOM 534 N N . GLY A 1 69 ? -7.106 2.323 2.417 1.00 95.19 69 GLY A N 1
ATOM 535 C CA . GLY A 1 69 ? -5.692 2.457 2.079 1.00 95.19 69 GLY A CA 1
ATOM 536 C C . GLY A 1 69 ? -5.260 1.487 0.984 1.00 95.19 69 GLY A C 1
ATOM 537 O O . GLY A 1 69 ? -4.631 1.912 0.021 1.00 95.19 69 GLY A O 1
ATOM 538 N N . GLY A 1 70 ? -5.660 0.214 1.076 1.00 95.38 70 GLY A N 1
ATOM 539 C CA . GLY A 1 70 ? -5.411 -0.779 0.028 1.00 95.38 70 GLY A CA 1
ATOM 540 C C . GLY A 1 70 ? -6.072 -0.408 -1.302 1.00 95.38 70 GLY A C 1
ATOM 541 O O . GLY A 1 70 ? -5.456 -0.539 -2.355 1.00 95.38 70 GLY A O 1
ATOM 542 N N . GLY A 1 71 ? -7.292 0.135 -1.259 1.00 97.56 71 GLY A N 1
ATOM 543 C CA . GLY A 1 71 ? -7.982 0.630 -2.447 1.00 97.56 71 GLY A CA 1
ATOM 544 C C . GLY A 1 71 ? -7.271 1.803 -3.121 1.00 97.56 71 GLY A C 1
ATOM 545 O O . GLY A 1 71 ? -7.071 1.786 -4.335 1.00 97.56 71 GLY A O 1
ATOM 546 N N . ILE A 1 72 ? -6.832 2.790 -2.330 1.00 97.12 72 ILE A N 1
ATOM 547 C CA . ILE A 1 72 ? -6.024 3.920 -2.817 1.00 97.12 72 ILE A CA 1
ATOM 548 C C . ILE A 1 72 ? -4.707 3.420 -3.407 1.00 97.12 72 ILE A C 1
ATOM 550 O O . ILE A 1 72 ? -4.329 3.868 -4.485 1.00 97.12 72 ILE A O 1
ATOM 554 N N . PHE A 1 73 ? -4.027 2.495 -2.724 1.00 93.31 73 PHE A N 1
ATOM 555 C CA . PHE A 1 73 ? -2.763 1.932 -3.186 1.00 93.31 73 PHE A CA 1
ATOM 556 C C . PHE A 1 73 ? -2.924 1.240 -4.541 1.00 93.31 73 PHE A C 1
ATOM 558 O O . PHE A 1 73 ? -2.259 1.650 -5.483 1.00 93.31 73 PHE A O 1
ATOM 565 N N . ASN A 1 74 ? -3.847 0.278 -4.676 1.00 94.56 74 ASN A N 1
ATOM 566 C CA . ASN A 1 74 ? -4.070 -0.426 -5.946 1.00 94.56 74 ASN A CA 1
ATOM 567 C C . ASN A 1 74 ? -4.437 0.541 -7.077 1.00 94.56 74 ASN A C 1
ATOM 569 O O . ASN A 1 74 ? -3.967 0.398 -8.201 1.00 94.56 74 ASN A O 1
ATOM 573 N N . PHE A 1 75 ? -5.274 1.540 -6.792 1.00 96.88 75 PHE A N 1
ATOM 574 C CA . PHE A 1 75 ? -5.666 2.504 -7.812 1.00 96.88 75 PHE A CA 1
ATOM 575 C C . PHE A 1 75 ? -4.485 3.383 -8.246 1.00 96.88 75 PHE A C 1
ATOM 577 O O . PHE A 1 75 ? -4.245 3.548 -9.439 1.00 96.88 75 PHE A O 1
ATOM 584 N N . ALA A 1 76 ? -3.723 3.929 -7.296 1.00 95.94 76 ALA A N 1
ATOM 585 C CA . ALA A 1 76 ? -2.567 4.771 -7.592 1.00 95.94 76 ALA A CA 1
ATOM 586 C C . ALA A 1 76 ? -1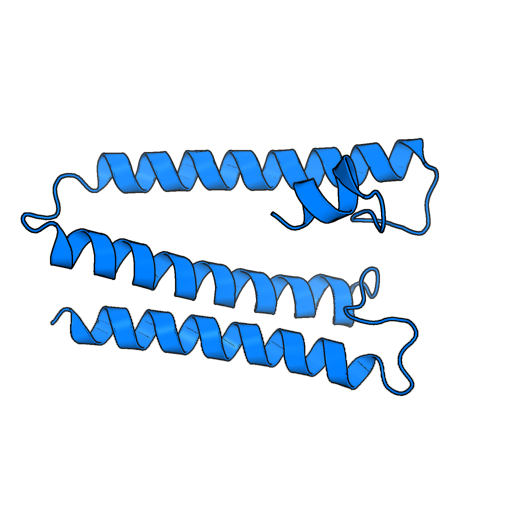.449 3.987 -8.294 1.00 95.94 76 ALA A C 1
ATOM 588 O O . ALA A 1 76 ? -0.899 4.468 -9.282 1.00 95.94 76 ALA A O 1
ATOM 589 N N . GLU A 1 77 ? -1.148 2.780 -7.816 1.00 92.00 77 GLU A N 1
ATOM 590 C CA . GLU A 1 77 ? -0.154 1.876 -8.397 1.00 92.00 77 GLU A CA 1
ATOM 591 C C . GLU A 1 77 ? -0.548 1.487 -9.824 1.00 92.00 77 GLU A C 1
ATOM 593 O O . GLU A 1 77 ? 0.246 1.695 -10.737 1.00 92.00 77 GLU A O 1
ATOM 598 N N . GLY A 1 78 ? -1.801 1.083 -10.057 1.00 94.06 78 GLY A N 1
ATOM 599 C CA . GLY A 1 78 ? -2.265 0.736 -11.398 1.00 94.06 78 GLY A CA 1
ATOM 600 C C . GLY A 1 78 ? -2.206 1.919 -12.369 1.00 94.06 78 GLY A C 1
ATOM 601 O O . GLY A 1 78 ? -1.760 1.772 -13.506 1.00 94.06 78 GLY A O 1
ATOM 602 N N . ILE A 1 79 ? -2.591 3.127 -11.935 1.00 97.38 79 ILE A N 1
ATOM 603 C CA . ILE A 1 79 ? -2.484 4.326 -12.781 1.00 97.38 79 ILE A CA 1
ATOM 604 C C . ILE A 1 79 ? -1.019 4.621 -13.103 1.00 97.38 79 ILE A C 1
ATOM 606 O O . ILE A 1 79 ? -0.668 4.785 -14.272 1.00 97.38 79 ILE A O 1
ATOM 610 N N . ILE A 1 80 ? -0.160 4.688 -12.088 1.00 95.06 80 ILE A N 1
ATOM 611 C CA . ILE A 1 80 ? 1.229 5.113 -12.264 1.00 95.06 80 ILE A CA 1
ATOM 612 C C . ILE A 1 80 ? 2.028 4.041 -13.005 1.00 95.06 80 ILE A C 1
ATOM 614 O O . ILE A 1 80 ? 2.642 4.344 -14.022 1.00 95.06 80 ILE A O 1
ATOM 618 N N . ASN A 1 81 ? 2.006 2.792 -12.555 1.00 89.62 81 ASN A N 1
ATOM 619 C CA . ASN A 1 81 ? 2.908 1.761 -13.056 1.00 89.62 81 ASN A CA 1
ATOM 620 C C . ASN A 1 81 ? 2.368 1.026 -14.282 1.00 89.62 81 ASN A C 1
ATOM 622 O O . ASN A 1 81 ? 3.159 0.715 -15.172 1.00 89.62 81 ASN A O 1
ATOM 626 N N . HIS A 1 82 ? 1.055 0.776 -14.373 1.00 92.81 82 HIS A N 1
ATOM 627 C CA . HIS A 1 82 ? 0.491 0.024 -15.505 1.00 92.81 82 HIS A CA 1
ATOM 628 C C . HIS A 1 82 ? 0.168 0.922 -16.699 1.00 92.81 82 HIS A C 1
ATOM 630 O O . HIS A 1 82 ? 0.363 0.521 -17.850 1.00 92.81 82 HIS A O 1
ATOM 636 N N . HIS A 1 83 ? -0.301 2.148 -16.441 1.00 93.38 83 HIS A N 1
ATOM 637 C CA . HIS A 1 83 ? -0.785 3.041 -17.495 1.00 93.38 83 HIS A CA 1
ATOM 638 C C . HIS A 1 83 ? 0.176 4.180 -17.845 1.00 93.38 83 HIS A C 1
ATOM 640 O O . HIS A 1 83 ? 0.401 4.403 -19.033 1.00 93.38 83 HIS A O 1
ATOM 646 N N . LEU A 1 84 ? 0.737 4.892 -16.859 1.00 95.06 84 LEU A N 1
ATOM 647 C CA . LEU A 1 84 ? 1.618 6.040 -17.123 1.00 95.06 84 LEU A CA 1
ATOM 648 C C . LEU A 1 84 ? 3.053 5.614 -17.447 1.00 95.06 84 LEU A C 1
ATOM 650 O O . LEU A 1 84 ? 3.589 6.002 -18.480 1.00 95.06 84 LEU A O 1
ATOM 654 N N . LEU A 1 85 ? 3.671 4.832 -16.564 1.00 91.50 85 LEU A N 1
ATOM 655 C CA . LEU A 1 85 ? 5.055 4.377 -16.702 1.00 91.50 85 LEU A CA 1
ATOM 656 C C . LEU A 1 85 ? 5.163 3.081 -17.511 1.00 91.50 85 LEU A C 1
ATOM 658 O O . LEU A 1 85 ? 6.200 2.833 -18.112 1.00 91.50 85 LEU A O 1
ATOM 662 N N . GLN A 1 86 ? 4.103 2.267 -17.530 1.00 89.31 86 GLN A N 1
ATOM 663 C CA . GLN A 1 86 ? 4.037 0.971 -18.222 1.00 89.31 86 GLN A CA 1
ATOM 664 C C . GLN A 1 86 ? 5.156 -0.015 -17.839 1.00 89.31 86 GLN A C 1
ATOM 666 O O . GLN A 1 86 ? 5.511 -0.893 -18.621 1.00 89.31 86 GLN A O 1
ATOM 671 N N . ILE A 1 87 ? 5.698 0.115 -16.628 1.00 82.75 87 ILE A N 1
ATOM 672 C CA . ILE A 1 87 ? 6.804 -0.709 -16.114 1.00 82.75 87 ILE A CA 1
ATOM 673 C C . ILE A 1 87 ? 6.331 -2.001 -15.443 1.00 82.75 87 ILE A C 1
ATOM 675 O O . ILE A 1 87 ? 7.139 -2.887 -15.180 1.00 82.75 87 ILE A O 1
ATOM 679 N N . HIS A 1 88 ? 5.033 -2.107 -15.158 1.00 78.50 88 H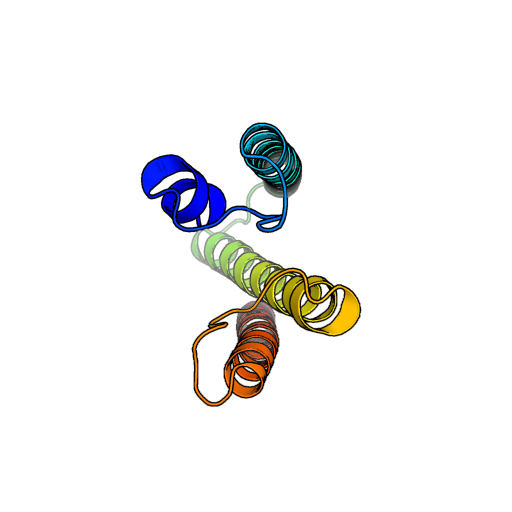IS A N 1
ATOM 680 C CA . HIS A 1 88 ? 4.436 -3.237 -14.461 1.00 78.50 88 HIS A CA 1
ATOM 681 C C . HIS A 1 88 ? 3.086 -3.556 -15.107 1.00 78.50 88 HIS A C 1
ATOM 683 O O . HIS A 1 88 ? 2.359 -2.652 -15.510 1.00 78.50 88 HIS A O 1
ATOM 689 N N . ARG A 1 89 ? 2.767 -4.835 -15.281 1.00 84.56 89 ARG A N 1
ATOM 690 C CA . ARG A 1 89 ? 1.478 -5.297 -15.807 1.00 84.56 89 ARG A CA 1
ATOM 691 C C . ARG A 1 89 ? 1.025 -6.457 -14.951 1.00 84.56 89 ARG A C 1
ATOM 693 O O . ARG A 1 89 ? 1.843 -7.300 -14.590 1.00 84.56 89 ARG A O 1
ATOM 700 N N . VAL A 1 90 ? -0.275 -6.537 -14.695 1.00 86.44 90 VAL A N 1
ATOM 701 C CA . VAL A 1 90 ? -0.833 -7.580 -13.821 1.00 86.44 90 VAL A CA 1
ATOM 702 C C . VAL A 1 90 ? -0.666 -8.972 -14.432 1.00 86.44 90 VAL A C 1
ATOM 704 O O . VAL A 1 90 ? -0.348 -9.928 -13.732 1.00 86.44 90 VAL A O 1
ATOM 707 N N . HIS A 1 91 ? -0.894 -9.094 -15.743 1.00 87.81 91 HIS A N 1
ATOM 708 C CA . HIS A 1 91 ? -0.688 -10.335 -16.489 1.00 87.81 91 HIS A CA 1
ATOM 709 C C . HIS A 1 91 ? -0.177 -10.005 -17.904 1.00 87.81 91 HIS A C 1
ATOM 711 O O . HIS A 1 91 ? -0.980 -9.881 -18.834 1.00 87.81 91 HIS A O 1
ATOM 717 N N . PRO A 1 92 ? 1.146 -9.804 -18.066 1.00 84.06 92 PRO A N 1
ATOM 718 C CA . PRO A 1 92 ? 1.739 -9.350 -19.325 1.00 84.06 92 PRO A CA 1
ATOM 719 C C . PRO A 1 92 ? 1.486 -10.307 -20.499 1.00 84.06 92 PRO A C 1
ATOM 721 O O . PRO A 1 92 ? 1.260 -9.852 -21.616 1.00 84.06 92 PRO A O 1
ATOM 724 N N . ASP A 1 93 ? 1.468 -11.617 -20.233 1.00 87.44 93 ASP A N 1
ATOM 725 C CA . ASP A 1 93 ? 1.379 -12.671 -21.255 1.00 87.44 93 ASP A CA 1
ATOM 726 C C . ASP A 1 93 ? -0.066 -13.036 -21.653 1.00 87.44 93 ASP A C 1
ATOM 728 O O . ASP A 1 93 ? -0.300 -13.948 -22.450 1.00 87.44 93 ASP A O 1
ATOM 732 N N . ALA A 1 94 ? -1.069 -12.348 -21.099 1.00 90.88 94 ALA A N 1
ATOM 733 C CA . ALA A 1 94 ? -2.467 -12.587 -21.435 1.00 90.88 94 ALA A CA 1
ATOM 734 C C . ALA A 1 94 ? -2.798 -12.149 -22.870 1.00 90.88 94 ALA A C 1
ATOM 736 O O . ALA A 1 94 ? -2.252 -11.180 -23.385 1.00 90.88 94 ALA A O 1
ATOM 737 N N . ALA A 1 95 ? -3.822 -12.762 -23.474 1.00 95.00 95 ALA A N 1
ATOM 738 C CA . ALA A 1 95 ? -4.355 -12.308 -24.765 1.00 95.00 95 ALA A CA 1
ATOM 739 C C . ALA A 1 95 ? -4.878 -10.854 -24.732 1.00 95.00 95 ALA A C 1
ATOM 741 O O . ALA A 1 95 ? -4.939 -10.189 -25.763 1.00 95.00 95 ALA A O 1
ATOM 742 N N . ASN A 1 96 ? -5.266 -10.358 -23.552 1.00 93.81 96 ASN A N 1
ATOM 743 C CA . ASN A 1 96 ? -5.659 -8.967 -23.341 1.00 93.81 96 ASN A CA 1
ATOM 744 C C . ASN A 1 96 ? -5.117 -8.446 -21.994 1.00 93.81 96 ASN A C 1
ATOM 746 O O . ASN A 1 96 ? -5.845 -8.465 -20.999 1.00 93.81 96 ASN A O 1
ATOM 750 N N . PRO A 1 97 ? -3.862 -7.968 -21.938 1.00 91.69 97 PRO A N 1
ATOM 751 C CA . PRO A 1 97 ? -3.255 -7.473 -20.699 1.00 91.69 97 PRO A CA 1
ATOM 752 C C . PRO A 1 97 ? -3.978 -6.244 -20.131 1.00 91.69 97 PRO A C 1
ATOM 754 O O . PRO A 1 97 ? -4.138 -6.119 -18.920 1.00 91.69 97 PRO A O 1
ATOM 757 N N . LEU A 1 98 ? -4.510 -5.377 -21.005 1.00 94.75 98 LEU A N 1
ATOM 758 C CA . LEU A 1 98 ? -5.244 -4.173 -20.603 1.00 94.75 98 LEU A CA 1
ATOM 759 C C . LEU A 1 98 ? -6.475 -4.503 -19.749 1.00 94.75 98 LEU A C 1
ATOM 761 O O . LEU A 1 98 ? -6.786 -3.770 -18.814 1.00 94.75 98 LEU A O 1
ATOM 765 N N . PHE A 1 99 ? -7.168 -5.607 -20.041 1.00 96.56 99 PHE A N 1
ATOM 766 C CA . PHE A 1 99 ? -8.296 -6.052 -19.223 1.00 96.56 99 PHE A CA 1
ATOM 767 C C . PHE A 1 99 ? -7.883 -6.297 -17.765 1.00 96.56 99 PHE A C 1
ATOM 769 O O . PHE A 1 99 ? -8.594 -5.872 -16.856 1.00 96.56 99 PHE A O 1
ATOM 776 N N . TYR A 1 100 ? -6.734 -6.938 -17.538 1.00 94.31 100 TYR A N 1
ATOM 777 C CA . TYR A 1 100 ? -6.242 -7.225 -16.190 1.00 94.31 100 TYR A CA 1
ATOM 778 C C . TYR A 1 100 ? -5.825 -5.949 -15.452 1.00 94.31 100 TYR A C 1
ATOM 780 O O . TYR A 1 100 ? -6.152 -5.804 -14.275 1.00 94.31 100 TYR A O 1
ATOM 788 N N . ASP A 1 101 ? -5.202 -4.990 -16.141 1.00 95.12 101 ASP A N 1
ATOM 789 C CA . ASP A 1 101 ? -4.840 -3.702 -15.535 1.00 95.12 101 ASP A CA 1
ATOM 790 C C . ASP A 1 101 ? -6.087 -2.891 -15.141 1.00 95.12 101 ASP A C 1
ATOM 792 O O . ASP A 1 101 ? -6.165 -2.344 -14.038 1.00 95.12 101 ASP A O 1
ATOM 796 N N . LEU A 1 102 ? -7.115 -2.872 -15.998 1.00 97.38 102 LEU A N 1
ATOM 797 C CA . LEU A 1 102 ? -8.390 -2.214 -15.697 1.00 97.38 102 LEU A CA 1
ATOM 798 C C . LEU A 1 102 ? -9.147 -2.919 -14.564 1.00 97.38 102 LEU A C 1
ATOM 800 O O . LEU A 1 102 ? -9.720 -2.254 -13.699 1.00 97.38 102 LEU A O 1
ATOM 804 N N . ALA A 1 103 ? -9.140 -4.255 -14.535 1.00 96.69 103 ALA A N 1
ATOM 805 C CA . ALA A 1 103 ? -9.723 -5.026 -13.440 1.00 96.69 103 ALA A CA 1
ATOM 806 C C . ALA A 1 103 ? -9.011 -4.737 -12.109 1.00 96.69 103 ALA A C 1
ATOM 808 O O . ALA A 1 103 ? -9.660 -4.624 -11.067 1.00 96.69 103 ALA A O 1
ATOM 809 N N . PHE A 1 104 ? -7.693 -4.541 -12.140 1.00 95.62 104 PHE A N 1
ATOM 810 C CA . PHE A 1 104 ? -6.914 -4.150 -10.972 1.00 95.62 104 PHE A CA 1
ATOM 811 C C . PHE A 1 104 ? -7.276 -2.744 -10.474 1.00 95.62 104 PHE A C 1
ATOM 813 O O . PHE A 1 104 ? -7.554 -2.586 -9.282 1.00 95.62 104 PHE A O 1
ATOM 820 N N . LEU A 1 105 ? -7.415 -1.753 -11.364 1.00 97.75 105 LEU A N 1
ATOM 821 C CA . LEU A 1 105 ? -7.934 -0.428 -10.993 1.00 97.75 105 LEU A CA 1
ATOM 822 C C . LEU A 1 105 ? -9.335 -0.511 -10.377 1.00 97.75 105 LEU A C 1
ATOM 824 O O . LEU A 1 105 ? -9.598 0.084 -9.328 1.00 97.75 105 LEU A O 1
ATOM 828 N N . ALA A 1 106 ? -10.231 -1.279 -11.001 1.00 97.94 106 ALA A N 1
ATOM 829 C CA . ALA A 1 106 ? -11.584 -1.485 -10.497 1.00 97.94 106 ALA A CA 1
ATOM 830 C C . ALA A 1 106 ? -11.575 -2.129 -9.102 1.00 97.94 106 ALA A C 1
ATOM 832 O O . ALA A 1 106 ? -12.342 -1.715 -8.230 1.00 97.94 106 ALA A O 1
ATOM 833 N N . SER A 1 107 ? -10.669 -3.079 -8.852 1.00 97.69 107 SER A N 1
ATOM 834 C CA . SER A 1 107 ? -10.492 -3.679 -7.526 1.00 97.69 107 SER A CA 1
ATOM 835 C C . SER A 1 107 ? -10.112 -2.634 -6.471 1.00 97.69 107 SER A C 1
ATOM 837 O O . SER A 1 107 ? -10.642 -2.670 -5.360 1.00 97.69 107 SER A O 1
ATOM 839 N N . GLY A 1 108 ? -9.283 -1.648 -6.834 1.00 97.75 108 GLY A N 1
ATOM 840 C CA . GLY A 1 108 ? -8.927 -0.532 -5.960 1.00 97.75 108 GLY A CA 1
ATOM 841 C C . GLY A 1 108 ? -10.148 0.296 -5.553 1.00 97.75 108 GLY A C 1
ATOM 842 O O . GLY A 1 108 ? -10.365 0.559 -4.367 1.00 97.75 108 GLY A O 1
ATOM 843 N N . LEU A 1 109 ? -11.013 0.627 -6.517 1.00 98.31 109 LEU A N 1
ATOM 844 C CA . LEU A 1 109 ? -12.263 1.347 -6.249 1.00 98.31 109 LEU A CA 1
ATOM 845 C C . LEU A 1 109 ? -13.217 0.541 -5.357 1.00 98.31 109 LEU A C 1
ATOM 847 O O . LEU A 1 109 ? -13.817 1.099 -4.435 1.00 98.31 109 LEU A O 1
ATOM 851 N N . VAL A 1 110 ? -13.334 -0.768 -5.593 1.00 98.44 110 VAL A N 1
ATOM 852 C CA . VAL A 1 110 ? -14.165 -1.670 -4.780 1.00 98.44 110 VAL A CA 1
ATOM 853 C C . VAL A 1 110 ? -13.658 -1.737 -3.340 1.00 98.44 110 VAL A C 1
ATOM 855 O O . VAL A 1 110 ? -14.453 -1.590 -2.411 1.00 98.44 110 VAL A O 1
ATOM 858 N N . LEU A 1 111 ? -12.348 -1.904 -3.137 1.00 98.31 111 LEU A N 1
ATOM 859 C CA . LEU A 1 111 ? -11.735 -1.916 -1.805 1.00 98.31 111 LEU A CA 1
ATOM 860 C C . LEU A 1 111 ? -11.978 -0.597 -1.068 1.00 98.31 111 LEU A C 1
ATOM 862 O O . LEU A 1 111 ? -12.402 -0.603 0.093 1.00 98.31 111 LEU A O 1
ATOM 866 N N . PHE A 1 112 ? -11.792 0.534 -1.754 1.00 98.38 112 PHE A N 1
ATOM 867 C CA . PHE A 1 112 ? -12.045 1.844 -1.168 1.00 98.38 112 PHE A CA 1
ATOM 868 C C . PHE A 1 112 ? -13.510 2.016 -0.759 1.00 98.38 112 PHE A C 1
ATOM 870 O O . PHE A 1 112 ? -13.795 2.411 0.375 1.00 98.38 112 PHE A O 1
ATOM 877 N N . ALA A 1 113 ? -14.444 1.676 -1.649 1.00 98.31 113 ALA A N 1
ATOM 878 C CA . ALA A 1 113 ? -15.874 1.759 -1.378 1.00 98.31 113 ALA A CA 1
ATOM 879 C C . ALA A 1 113 ? -16.286 0.854 -0.205 1.00 98.31 113 ALA A C 1
ATOM 881 O O . ALA A 1 113 ? -17.017 1.299 0.682 1.00 98.31 113 ALA A O 1
ATOM 882 N N . ALA A 1 114 ? -15.782 -0.381 -0.150 1.00 98.19 114 ALA A N 1
ATOM 883 C CA . ALA A 1 114 ? -16.046 -1.308 0.948 1.00 98.19 114 ALA A CA 1
ATOM 884 C C . ALA A 1 114 ? -15.566 -0.744 2.296 1.00 98.19 114 ALA A C 1
ATOM 886 O O . ALA A 1 114 ? -16.322 -0.737 3.272 1.00 98.19 114 ALA A O 1
ATOM 887 N N . GLY A 1 115 ? -14.345 -0.203 2.343 1.00 97.62 115 GLY A N 1
ATOM 888 C CA . GLY A 1 115 ? -13.814 0.448 3.539 1.00 97.62 115 GLY A CA 1
ATOM 889 C C . GLY A 1 115 ? -14.622 1.682 3.949 1.00 97.62 115 GLY A C 1
ATOM 890 O O . GLY A 1 115 ? -14.980 1.834 5.119 1.00 97.62 115 GLY A O 1
ATOM 891 N N . PHE A 1 116 ? -15.002 2.524 2.987 1.00 97.44 116 PHE A N 1
ATOM 892 C CA . PHE A 1 116 ? -15.825 3.707 3.235 1.00 97.44 116 PHE A CA 1
ATOM 893 C C . PHE A 1 116 ? -17.209 3.354 3.801 1.00 97.44 116 PHE A C 1
ATOM 895 O O . PHE A 1 116 ? -17.661 3.969 4.772 1.00 97.44 116 PHE A O 1
ATOM 902 N N . LEU A 1 117 ? -17.878 2.344 3.240 1.00 97.06 117 LEU A N 1
ATOM 903 C CA . LEU A 1 117 ? -19.174 1.866 3.729 1.00 97.06 117 LEU A CA 1
ATOM 904 C C . LEU A 1 117 ? -19.060 1.263 5.132 1.00 97.06 117 LEU A C 1
ATOM 906 O O . LEU A 1 117 ? -19.896 1.558 5.991 1.00 97.06 117 LEU A O 1
ATOM 910 N N . LEU A 1 118 ? -18.001 0.490 5.394 1.00 95.69 118 LEU A N 1
ATOM 911 C CA . LEU A 1 118 ? -17.722 -0.053 6.723 1.00 95.69 118 LEU A CA 1
ATOM 912 C C . LEU A 1 118 ? -17.541 1.067 7.754 1.00 95.69 118 LEU A C 1
ATOM 914 O O . LEU A 1 118 ? -18.118 0.990 8.839 1.00 95.69 118 LEU A O 1
ATOM 918 N N . LYS A 1 119 ? -16.810 2.131 7.396 1.00 94.00 119 LYS A N 1
ATOM 919 C CA . LYS A 1 119 ? -16.639 3.321 8.240 1.00 94.00 119 LYS A CA 1
ATOM 920 C C . LYS A 1 119 ? -17.961 4.056 8.466 1.00 94.00 119 LYS A C 1
ATOM 922 O O . LYS A 1 119 ? -18.238 4.491 9.578 1.00 94.00 119 LYS A O 1
ATOM 927 N N . LYS A 1 120 ? -18.798 4.207 7.436 1.00 91.44 120 LYS A N 1
ATOM 928 C CA . LYS A 1 120 ? -20.098 4.892 7.550 1.00 91.44 120 LYS A CA 1
ATOM 929 C C . LYS A 1 120 ? -21.053 4.163 8.502 1.00 91.44 120 LYS A C 1
ATOM 931 O O . LYS A 1 120 ? -21.827 4.824 9.186 1.00 91.44 120 LYS A O 1
ATOM 936 N N . GLY A 1 121 ? -20.974 2.834 8.567 1.00 85.00 121 GLY A N 1
ATOM 937 C CA . GLY A 1 121 ? -21.731 2.001 9.507 1.00 85.00 121 GLY A CA 1
ATOM 938 C C . GLY A 1 121 ? -21.215 2.010 10.953 1.00 85.00 121 GLY A C 1
ATOM 939 O O . GLY A 1 121 ? -21.732 1.248 11.765 1.00 85.00 121 GLY A O 1
ATOM 940 N N . LEU A 1 122 ? -20.192 2.816 11.272 1.00 80.38 122 LEU A N 1
ATOM 941 C CA . LEU A 1 122 ? -19.716 3.062 12.642 1.00 80.38 122 LEU A CA 1
ATOM 942 C C . LEU A 1 122 ? -20.467 4.197 13.357 1.00 80.38 122 LEU A C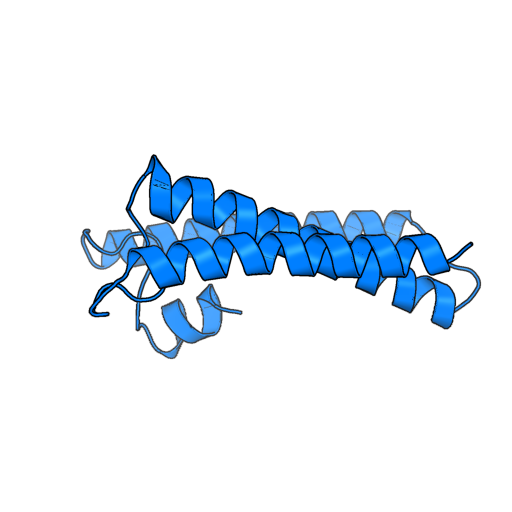 1
ATOM 944 O O . LEU A 1 122 ? -20.128 4.499 14.499 1.00 80.38 122 LEU A O 1
ATOM 948 N N . LYS A 1 123 ? -21.426 4.838 12.675 1.00 58.81 123 LYS A N 1
ATOM 949 C CA . LYS A 1 123 ? -22.324 5.834 13.266 1.00 58.81 123 LYS A CA 1
ATOM 950 C C . LYS A 1 123 ? -23.332 5.198 14.212 1.00 58.81 123 LYS A C 1
ATOM 952 O O . LYS A 1 123 ? -23.838 4.107 13.866 1.00 58.81 123 LYS A O 1
#

InterPro domains:
  IPR018719 Protein of unknown function DUF2243, membrane [PF10002] (1-119)

Sequence (123 aa):
MDGIVFHQLLQWHSVVMDTSRTMQIVSDGIFHFAVTLTLIAGAILIWLGGNPGSFRYGARLIGSYFLMGGGIFNFAEGIINHHLLQIHRVHPDAANPLFYDLAFLASGLVLFAAGFLLKKGLK

Radius of gyration: 17.09 Å; Cα contacts (8 Å, |Δi|>4): 116; chains: 1; bounding box: 44×25×49 Å

Nearest PDB structures (foldseek):
  6grj-assembly1_C  TM=7.380E-01  e=3.161E+00  Aeromonas hydrophila
  6h2f-assembly1_H  TM=2.970E-01  e=1.800E+00  Aeromonas hydrophila subsp. hydrophila AL09-71
  7a0g-assembly1_EEE  TM=4.425E-01  e=9.208E+00  Serratia marcescens